Protein AF-A0A3C1NIN2-F1 (afdb_monomer)

Sequence (74 aa):
KEKQIIEDAIKKINASKKYKKPVVTEVQPIERFYPAEAYHQEYIFHHPDNGYVQNISIPEYLHFRKTFRGPFKP

Mean predicted aligned error: 3.96 Å

Secondary structure (DSSP, 8-state):
-HHHHHHHHHHHHHHTT-SSS-------------PPPGGGTTHHHH-TT-HHIIIIIHHHHHHHHHH--S----

Foldseek 3Di:
DVLVVVVVVQVVVQVVPPDVDGDPDDDDDDPDDDDDDPCPPPVCVVCVVDPCSVPPVVVVVVVCVVPDPDDDDD

Solvent-accessible surface area (backbone atoms only — not comparable to full-atom values): 4956 Å² total; per-residue (Å²): 114,66,68,59,55,52,53,52,49,52,51,52,50,50,72,64,53,81,49,98,62,74,83,81,80,84,87,74,83,90,86,81,86,81,83,73,59,76,79,66,56,66,40,63,78,78,37,57,86,36,68,60,34,58,71,46,53,50,55,52,51,53,51,45,67,73,69,60,85,67,96,75,84,131

pLDDT: mean 94.33, std 6.5, range [58.66, 98.12]

Structure (mmCIF, N/CA/C/O backbone):
data_AF-A0A3C1NIN2-F1
#
_entry.id   AF-A0A3C1NIN2-F1
#
loop_
_atom_site.group_PDB
_atom_site.id
_atom_site.type_symbol
_atom_site.label_atom_id
_atom_site.label_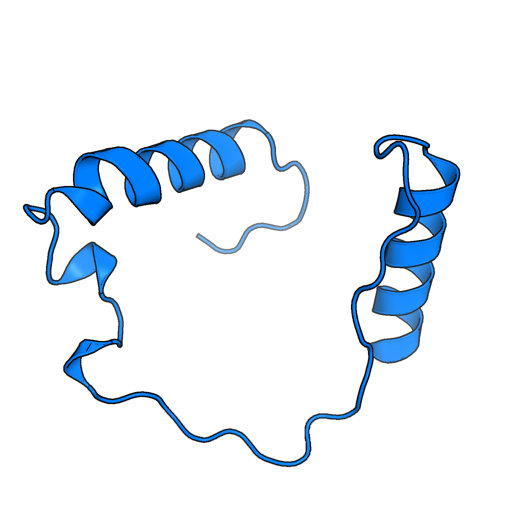alt_id
_atom_site.label_comp_id
_atom_site.label_asym_id
_atom_site.label_entity_id
_atom_site.label_seq_id
_atom_site.pdbx_PDB_ins_code
_atom_site.Cartn_x
_atom_site.Cartn_y
_atom_site.Cartn_z
_atom_site.occupancy
_atom_site.B_iso_or_equiv
_atom_site.auth_seq_id
_atom_site.auth_comp_id
_atom_site.auth_asym_id
_atom_site.auth_atom_id
_atom_site.pdbx_PDB_model_num
ATOM 1 N N . LYS A 1 1 ? -3.586 -13.571 15.729 1.00 91.12 1 LYS A N 1
ATOM 2 C CA . LYS A 1 1 ? -2.667 -12.450 16.059 1.00 91.12 1 LYS A CA 1
ATOM 3 C C . LYS A 1 1 ? -2.765 -11.324 15.028 1.00 91.12 1 LYS A C 1
ATOM 5 O O . LYS A 1 1 ? -3.069 -10.212 15.422 1.00 91.12 1 LYS A O 1
ATOM 10 N N . GLU A 1 2 ? -2.572 -11.601 13.737 1.00 96.00 2 GLU A N 1
ATOM 11 C CA . GLU A 1 2 ? -2.588 -10.580 12.669 1.00 96.00 2 GLU A CA 1
ATOM 12 C C . GLU A 1 2 ? -3.938 -9.874 12.514 1.00 96.00 2 GLU A C 1
ATOM 14 O O . GLU A 1 2 ? -3.977 -8.650 12.552 1.00 96.00 2 GLU A O 1
ATOM 19 N N . LYS A 1 3 ? -5.045 -10.630 12.455 1.00 96.44 3 LYS A N 1
ATOM 20 C CA . LYS A 1 3 ? -6.406 -10.070 12.366 1.00 96.44 3 LYS A CA 1
ATOM 21 C C . LYS A 1 3 ? -6.672 -8.980 13.413 1.00 96.44 3 LYS A C 1
ATOM 23 O O . LYS A 1 3 ? -7.063 -7.879 13.054 1.00 96.44 3 LYS A O 1
ATOM 28 N N . GLN A 1 4 ? -6.365 -9.257 14.682 1.00 97.50 4 GLN A N 1
ATOM 29 C CA . GLN A 1 4 ? -6.530 -8.295 15.778 1.00 97.50 4 GLN A CA 1
ATOM 30 C C . GLN A 1 4 ? -5.696 -7.020 15.563 1.00 97.50 4 GLN A C 1
ATOM 32 O O . GLN A 1 4 ? -6.204 -5.918 15.731 1.00 97.50 4 GLN A O 1
ATOM 37 N N . ILE A 1 5 ? -4.431 -7.160 15.145 1.00 96.62 5 ILE A N 1
ATOM 38 C CA . ILE A 1 5 ? -3.543 -6.018 14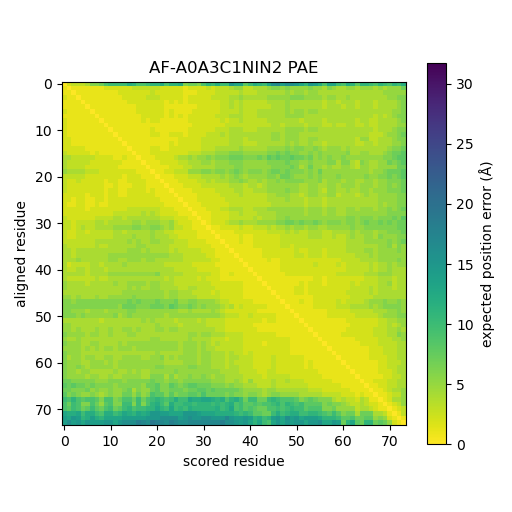.861 1.00 96.62 5 ILE A CA 1
ATOM 39 C C . ILE A 1 5 ? -4.127 -5.144 13.741 1.00 96.62 5 ILE A C 1
ATOM 41 O O . ILE A 1 5 ? -4.121 -3.917 13.849 1.00 96.62 5 ILE A O 1
ATOM 45 N N . ILE A 1 6 ? -4.645 -5.769 12.679 1.00 96.94 6 ILE A N 1
ATOM 46 C CA . ILE A 1 6 ? -5.254 -5.076 11.537 1.00 96.94 6 ILE A CA 1
ATOM 47 C C . ILE A 1 6 ? -6.531 -4.348 11.975 1.00 96.94 6 ILE A C 1
ATOM 49 O O . ILE A 1 6 ? -6.695 -3.161 11.696 1.00 96.94 6 ILE A O 1
ATOM 53 N N . GLU A 1 7 ? -7.416 -5.026 12.705 1.00 97.44 7 GLU A N 1
ATOM 54 C CA . GLU A 1 7 ? -8.669 -4.447 13.196 1.00 97.44 7 GLU A CA 1
ATOM 55 C C . GLU A 1 7 ? -8.428 -3.267 14.147 1.00 97.44 7 GLU A C 1
ATOM 57 O O . GLU A 1 7 ? -9.111 -2.244 14.053 1.00 97.44 7 GLU A O 1
ATOM 62 N N . ASP A 1 8 ? -7.427 -3.353 15.023 1.00 97.31 8 ASP A N 1
ATOM 63 C CA . ASP A 1 8 ? -7.070 -2.254 15.922 1.00 97.31 8 ASP A CA 1
ATOM 64 C C . ASP A 1 8 ? -6.462 -1.063 15.167 1.00 97.31 8 ASP A C 1
ATOM 66 O O . ASP A 1 8 ? -6.752 0.094 15.493 1.00 97.31 8 ASP A O 1
ATOM 70 N N . ALA A 1 9 ? -5.694 -1.311 14.101 1.00 95.62 9 ALA A N 1
ATOM 71 C CA . ALA A 1 9 ? -5.224 -0.254 13.209 1.00 95.62 9 ALA A CA 1
ATOM 72 C C . ALA A 1 9 ? -6.390 0.447 12.488 1.00 95.62 9 ALA A C 1
ATOM 74 O O . ALA A 1 9 ? -6.437 1.680 12.460 1.00 95.62 9 ALA A O 1
ATOM 75 N N . ILE A 1 10 ? -7.368 -0.311 11.975 1.00 97.62 10 ILE A N 1
ATOM 76 C CA . ILE A 1 10 ? -8.586 0.231 11.350 1.00 97.62 10 ILE A CA 1
ATOM 77 C C . ILE A 1 10 ? -9.361 1.100 12.349 1.00 97.62 10 ILE A C 1
ATOM 79 O O . ILE A 1 10 ? -9.717 2.239 12.032 1.00 97.62 10 ILE A O 1
ATOM 83 N N . LYS A 1 11 ? -9.572 0.611 13.580 1.00 97.69 11 LYS A N 1
ATOM 84 C CA . LYS A 1 11 ? -10.229 1.379 14.652 1.00 97.69 11 LYS A CA 1
ATOM 85 C C . LYS A 1 11 ? -9.489 2.684 14.938 1.00 97.69 11 LYS A C 1
ATOM 87 O O . LYS A 1 11 ? -10.121 3.738 14.981 1.00 97.69 11 LYS A O 1
ATOM 92 N N . LYS A 1 12 ? -8.158 2.640 15.073 1.00 96.44 12 LYS A N 1
ATOM 93 C CA . LYS A 1 12 ? -7.324 3.827 15.318 1.00 96.44 12 LYS A CA 1
ATOM 94 C C . LYS A 1 12 ? -7.438 4.855 14.187 1.00 96.44 12 LYS A C 1
ATOM 96 O O . LYS A 1 12 ? -7.572 6.048 14.460 1.00 96.44 12 LYS A O 1
ATOM 101 N N . ILE A 1 13 ? -7.429 4.416 12.927 1.00 96.00 13 ILE A N 1
ATOM 102 C CA . ILE A 1 13 ? -7.586 5.307 11.766 1.00 96.00 13 ILE A CA 1
ATOM 103 C C . ILE A 1 13 ? -8.986 5.934 11.753 1.00 96.00 13 ILE A C 1
ATOM 105 O O . ILE A 1 13 ? -9.102 7.153 11.619 1.00 96.00 13 ILE A O 1
ATOM 109 N N . ASN A 1 14 ? -10.042 5.148 11.959 1.00 97.75 14 ASN A N 1
ATOM 110 C CA . ASN A 1 14 ? -11.416 5.657 11.996 1.00 97.75 14 ASN A CA 1
ATOM 111 C C . ASN A 1 14 ? -11.645 6.647 13.150 1.00 97.75 14 ASN A C 1
ATOM 113 O O . ASN A 1 14 ? -12.295 7.679 12.961 1.00 97.75 14 ASN A O 1
ATOM 117 N N . ALA A 1 15 ? -11.071 6.372 14.325 1.00 97.69 15 ALA A N 1
ATOM 118 C CA . ALA A 1 15 ? -11.122 7.263 15.482 1.00 97.69 15 ALA A CA 1
ATOM 119 C C . ALA A 1 15 ? -10.386 8.589 15.231 1.00 97.69 15 ALA A C 1
ATOM 121 O O . ALA A 1 15 ? -10.841 9.632 15.690 1.00 97.69 15 ALA A O 1
ATOM 122 N N . SER A 1 16 ? -9.299 8.570 14.449 1.00 96.50 16 SER A N 1
ATOM 123 C CA . SER A 1 16 ? -8.521 9.775 14.125 1.00 96.50 16 SER A CA 1
ATOM 124 C C . SER A 1 16 ? -9.261 10.792 13.249 1.00 96.50 16 SER A C 1
ATOM 126 O O . SER A 1 16 ? -8.787 11.915 13.105 1.00 96.50 16 SER A O 1
ATOM 128 N N . LYS A 1 17 ? -10.375 10.399 12.608 1.00 95.44 17 LYS A N 1
ATOM 129 C CA . LYS A 1 17 ? -11.117 11.217 11.626 1.00 95.44 17 LYS A CA 1
ATOM 130 C C . LYS A 1 17 ? -10.253 11.782 10.488 1.00 95.44 17 LYS A C 1
ATOM 132 O O . LYS A 1 17 ? -10.674 12.708 9.801 1.00 95.44 17 LYS A O 1
ATOM 137 N N . LYS A 1 18 ? -9.080 11.184 10.229 1.00 93.44 18 LYS A N 1
ATOM 138 C CA . LYS A 1 18 ? -8.205 11.541 9.100 1.00 93.44 18 LYS A CA 1
ATOM 139 C C . LYS A 1 18 ? -8.949 11.487 7.761 1.00 93.44 18 LYS A C 1
ATOM 141 O O . LYS A 1 18 ? -8.687 12.297 6.878 1.00 93.44 18 LYS A O 1
ATOM 146 N N . TYR A 1 19 ? -9.881 10.546 7.622 1.00 95.19 19 TYR A N 1
ATOM 147 C CA . TYR A 1 19 ? -10.763 10.421 6.467 1.00 95.19 19 TYR A CA 1
ATOM 148 C C . TYR A 1 19 ? -12.196 10.803 6.847 1.00 95.19 19 TYR A C 1
ATOM 150 O O . TYR A 1 19 ? -12.672 10.472 7.934 1.00 95.19 19 TYR A O 1
ATOM 158 N N . LYS A 1 20 ? -12.904 11.467 5.922 1.00 96.75 20 LYS A N 1
ATOM 159 C CA . LYS A 1 20 ? -14.321 11.844 6.099 1.00 96.75 20 LYS A CA 1
ATOM 160 C C . LYS A 1 20 ? -15.240 10.625 6.229 1.00 96.75 20 LYS A C 1
ATOM 162 O O . LYS A 1 20 ? -16.275 10.704 6.882 1.00 96.75 20 LYS A O 1
ATOM 167 N N . LYS A 1 21 ? -14.876 9.521 5.574 1.00 97.75 21 LYS A N 1
ATOM 168 C CA . LYS A 1 21 ? -15.612 8.253 5.563 1.00 97.75 21 LYS A CA 1
ATOM 169 C C . LYS A 1 21 ? -14.805 7.177 6.299 1.00 97.75 21 LYS A C 1
ATOM 171 O O . LYS A 1 21 ? -13.577 7.276 6.318 1.00 97.75 21 LYS A O 1
ATOM 176 N N . PRO A 1 22 ? -15.471 6.176 6.900 1.00 97.31 22 PRO A N 1
ATOM 177 C CA . PRO A 1 22 ? -14.779 5.071 7.551 1.00 97.31 22 PRO A CA 1
ATOM 178 C C . PRO A 1 22 ? -13.967 4.244 6.546 1.00 97.31 22 PRO A C 1
ATOM 180 O O . PRO A 1 22 ? -14.305 4.163 5.366 1.00 97.31 22 PRO A O 1
ATOM 183 N N . VAL A 1 23 ? -12.905 3.614 7.041 1.00 97.38 23 VAL A N 1
ATOM 184 C CA . VAL A 1 23 ? -12.115 2.607 6.327 1.00 97.38 23 VAL A CA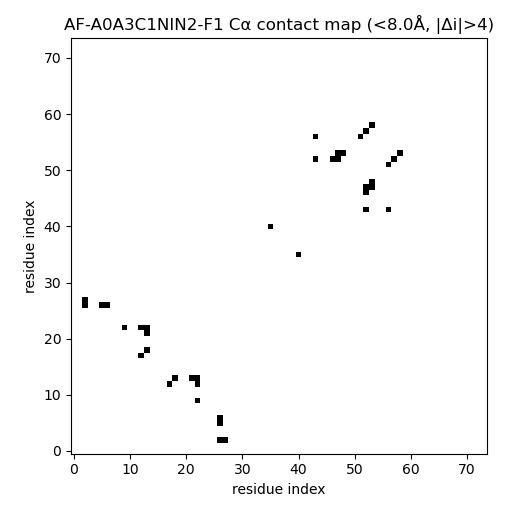 1
ATOM 185 C C . VAL A 1 23 ? -12.990 1.385 6.037 1.00 97.38 23 VAL A C 1
ATOM 187 O O . VAL A 1 23 ? -13.622 0.854 6.947 1.00 97.38 23 VAL A O 1
ATOM 190 N N . VAL A 1 24 ? -12.994 0.947 4.775 1.00 97.31 24 VAL A N 1
ATOM 191 C CA . VAL A 1 24 ? -13.775 -0.198 4.261 1.00 97.31 24 VAL A CA 1
ATOM 192 C C . VAL A 1 24 ? -12.898 -1.399 3.885 1.00 97.31 24 VAL A C 1
ATOM 194 O O . VAL A 1 24 ? -13.341 -2.292 3.174 1.00 97.31 24 VAL A O 1
ATOM 197 N N . THR A 1 25 ? -11.635 -1.401 4.317 1.00 97.00 25 THR A N 1
ATOM 198 C CA . THR A 1 25 ? -10.676 -2.473 4.029 1.00 97.00 25 THR A CA 1
ATOM 199 C C . THR A 1 25 ? -11.188 -3.815 4.545 1.00 97.00 25 THR A C 1
ATOM 201 O O . THR A 1 25 ? -11.538 -3.941 5.718 1.00 97.00 25 THR A O 1
ATOM 204 N N . GLU A 1 26 ? -11.198 -4.814 3.669 1.00 97.25 26 GLU A N 1
ATOM 205 C CA . GLU A 1 26 ? -11.582 -6.178 4.007 1.00 97.25 26 GLU A CA 1
ATOM 206 C C . GLU A 1 26 ? -10.475 -6.889 4.809 1.00 97.25 26 GLU A C 1
ATOM 208 O O . GLU A 1 26 ? -9.286 -6.717 4.535 1.00 97.25 26 GLU A O 1
ATOM 213 N N . VAL A 1 27 ? -10.861 -7.694 5.807 1.00 97.56 27 VAL A N 1
ATOM 214 C CA . VAL A 1 27 ? -9.937 -8.476 6.644 1.00 97.56 27 VAL A CA 1
ATOM 215 C C . VAL A 1 27 ? -10.352 -9.946 6.620 1.00 97.56 27 VAL A C 1
ATOM 217 O O . VAL A 1 27 ? -11.229 -10.362 7.378 1.00 97.56 27 VAL A O 1
ATOM 220 N N . GLN A 1 28 ? -9.697 -10.731 5.766 1.00 96.88 28 GLN A N 1
ATOM 221 C CA . GLN A 1 28 ? -9.934 -12.170 5.603 1.00 96.88 28 GLN A CA 1
ATOM 222 C C . GLN A 1 28 ? -8.648 -12.977 5.804 1.00 96.88 28 GLN A C 1
ATOM 224 O O . GLN A 1 28 ? -7.549 -12.437 5.636 1.00 96.88 28 GLN A O 1
ATOM 229 N N . PRO A 1 29 ? -8.758 -14.267 6.165 1.00 96.75 29 PRO A N 1
ATOM 230 C CA . PRO A 1 29 ? -7.627 -15.180 6.079 1.00 96.75 29 PRO A CA 1
ATOM 231 C C . PRO A 1 29 ? -7.166 -15.339 4.623 1.00 96.75 29 PRO A C 1
ATOM 233 O O . PRO A 1 29 ? -7.971 -15.326 3.695 1.00 96.75 29 PRO A O 1
ATOM 236 N N . ILE A 1 30 ? -5.860 -15.522 4.425 1.00 96.06 30 ILE A N 1
ATOM 237 C CA . ILE A 1 30 ? -5.320 -15.889 3.116 1.00 96.06 30 ILE A CA 1
ATOM 238 C C . ILE A 1 30 ? -5.705 -17.337 2.797 1.00 96.06 30 ILE A C 1
ATOM 240 O O . ILE A 1 30 ? -5.318 -18.260 3.509 1.00 96.06 30 ILE A O 1
ATOM 244 N N . GLU A 1 31 ? -6.479 -17.541 1.733 1.00 96.81 31 GLU A N 1
ATOM 245 C CA . GLU A 1 31 ? -6.860 -18.888 1.287 1.00 96.81 31 GLU A CA 1
ATOM 246 C C . GLU A 1 31 ? -5.912 -19.409 0.208 1.00 96.81 31 GLU A C 1
ATOM 248 O O . GLU A 1 31 ? -5.428 -20.540 0.263 1.00 96.81 31 GLU A O 1
ATOM 253 N N . ARG A 1 32 ? -5.627 -18.568 -0.790 1.00 97.50 32 ARG A N 1
ATOM 254 C CA . ARG A 1 32 ? -4.737 -18.890 -1.901 1.00 97.50 32 ARG A CA 1
ATOM 255 C C . ARG A 1 32 ? -4.141 -17.617 -2.485 1.00 97.50 32 ARG A C 1
ATOM 257 O O . ARG A 1 32 ? -4.823 -16.602 -2.587 1.00 97.50 32 ARG A O 1
ATOM 264 N N . PHE A 1 33 ? -2.885 -17.695 -2.908 1.00 97.25 33 PHE A N 1
ATOM 265 C CA . PHE A 1 33 ? -2.198 -16.622 -3.616 1.00 97.25 33 PHE A CA 1
ATOM 266 C C . PHE A 1 33 ? -1.682 -17.146 -4.953 1.00 97.25 33 PHE A C 1
ATOM 268 O O . PHE A 1 33 ? -0.971 -18.150 -4.988 1.00 97.25 33 PHE A O 1
ATOM 275 N N . TYR A 1 34 ? -2.048 -16.475 -6.041 1.00 97.38 34 TYR A N 1
ATOM 276 C CA . TYR A 1 34 ? -1.535 -16.764 -7.376 1.00 97.38 34 TYR A CA 1
ATOM 277 C C . TYR A 1 34 ? -0.545 -15.662 -7.751 1.00 97.38 34 TYR A C 1
ATOM 279 O O . TYR A 1 34 ? -0.956 -14.503 -7.833 1.00 97.38 34 TYR A O 1
ATOM 287 N N . PRO A 1 35 ? 0.744 -15.983 -7.946 1.00 97.06 35 PRO A N 1
ATOM 288 C CA . PRO A 1 35 ? 1.712 -14.997 -8.401 1.00 97.06 35 PRO A CA 1
ATOM 289 C C . PRO A 1 35 ? 1.283 -14.397 -9.742 1.00 97.06 35 PRO A C 1
ATOM 291 O O . PRO A 1 35 ? 0.868 -15.129 -10.641 1.00 97.06 35 PRO A O 1
ATOM 294 N N . ALA A 1 36 ? 1.410 -13.077 -9.873 1.00 97.25 36 ALA A N 1
ATOM 295 C CA . ALA A 1 36 ? 1.295 -12.412 -11.166 1.00 97.25 36 ALA A CA 1
ATOM 296 C C . ALA A 1 36 ? 2.428 -12.856 -12.108 1.00 97.25 36 ALA A C 1
ATOM 298 O O . ALA A 1 36 ? 3.463 -13.364 -11.657 1.00 97.25 36 ALA A O 1
ATOM 299 N N . GLU A 1 37 ? 2.250 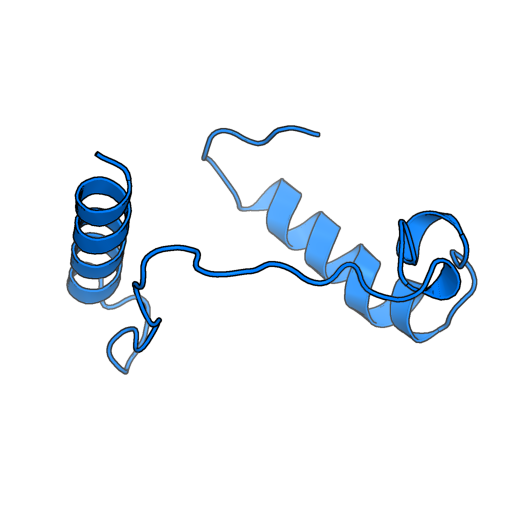-12.636 -13.409 1.00 98.00 37 GLU A N 1
ATOM 300 C CA . GLU A 1 37 ? 3.234 -12.957 -14.440 1.00 98.00 37 GLU A CA 1
ATOM 301 C C . GLU A 1 37 ? 4.611 -12.356 -14.127 1.00 98.00 37 GLU A C 1
ATOM 303 O O . GLU A 1 37 ? 4.723 -11.303 -13.498 1.00 98.00 37 GLU A O 1
ATOM 308 N N . ALA A 1 38 ? 5.679 -12.997 -14.616 1.00 97.44 38 ALA A N 1
ATOM 309 C CA . ALA A 1 38 ? 7.058 -12.567 -14.367 1.00 97.44 38 ALA A CA 1
ATOM 310 C C . ALA A 1 38 ? 7.312 -11.096 -14.748 1.00 97.44 38 ALA A C 1
ATOM 312 O O . ALA A 1 38 ? 8.066 -10.411 -14.071 1.00 97.44 38 ALA A O 1
ATOM 313 N N . TYR A 1 39 ? 6.628 -10.603 -15.784 1.00 96.69 39 TYR A N 1
ATOM 314 C CA . TYR A 1 39 ? 6.667 -9.200 -16.205 1.00 96.69 39 TYR A CA 1
ATOM 315 C C . TYR A 1 39 ? 6.226 -8.210 -15.112 1.00 96.69 39 TYR A C 1
ATOM 317 O O . TYR A 1 39 ? 6.718 -7.087 -15.059 1.00 96.69 39 TYR A O 1
ATOM 325 N N . HIS A 1 40 ? 5.297 -8.603 -14.239 1.00 96.44 40 HIS A N 1
ATOM 326 C CA . HIS A 1 40 ? 4.777 -7.732 -13.185 1.00 96.44 40 HIS A CA 1
ATOM 327 C C . HIS A 1 40 ? 5.653 -7.710 -11.929 1.00 96.44 40 HIS A C 1
ATOM 329 O O . HIS A 1 40 ? 5.484 -6.830 -11.083 1.00 96.44 40 HIS A O 1
ATOM 335 N N . GLN A 1 41 ? 6.581 -8.656 -11.798 1.00 97.38 41 GLN A N 1
ATOM 336 C CA . GLN A 1 41 ? 7.481 -8.727 -10.653 1.00 97.38 41 GLN A CA 1
ATOM 337 C C . GLN A 1 41 ? 8.549 -7.638 -10.768 1.00 97.38 41 GLN A C 1
ATOM 339 O O . GLN A 1 41 ? 9.105 -7.427 -11.841 1.00 97.38 41 GLN A O 1
ATOM 344 N N . GLU A 1 42 ? 8.817 -6.926 -9.671 1.00 95.06 42 GLU A N 1
ATOM 345 C CA . GLU A 1 42 ? 9.819 -5.847 -9.619 1.00 95.06 42 GLU A CA 1
ATOM 346 C C . GLU A 1 42 ? 9.666 -4.797 -10.744 1.00 95.06 42 GLU A C 1
ATOM 348 O O . GLU A 1 42 ? 10.640 -4.242 -11.255 1.00 95.06 42 GLU A O 1
ATOM 353 N N . TYR A 1 43 ? 8.419 -4.499 -11.131 1.00 95.44 43 TYR A N 1
ATOM 354 C CA . TYR A 1 43 ? 8.100 -3.679 -12.306 1.00 95.44 43 TYR A CA 1
ATOM 355 C C . TYR A 1 43 ? 8.818 -2.322 -12.335 1.00 95.44 43 TYR A C 1
ATOM 357 O O . TYR A 1 43 ? 9.372 -1.920 -13.355 1.00 95.44 43 TYR A O 1
ATOM 365 N N . ILE A 1 44 ? 8.838 -1.618 -11.198 1.00 94.75 44 ILE A N 1
ATOM 366 C CA . ILE A 1 44 ? 9.493 -0.307 -11.061 1.00 94.75 44 ILE A CA 1
ATOM 367 C C . ILE A 1 44 ? 10.999 -0.414 -11.339 1.00 94.75 44 ILE A C 1
ATOM 369 O O . ILE A 1 44 ? 11.572 0.478 -11.959 1.00 94.75 44 ILE A O 1
ATOM 373 N N . PHE A 1 45 ? 11.633 -1.501 -10.894 1.00 94.38 45 PHE A N 1
ATOM 374 C CA . PHE A 1 45 ? 13.062 -1.736 -11.074 1.00 94.38 45 PHE A CA 1
ATOM 375 C C . PHE A 1 45 ? 13.405 -2.096 -12.524 1.00 94.38 45 PHE A C 1
ATOM 377 O O . PHE A 1 45 ? 14.407 -1.619 -13.053 1.00 94.38 45 PHE A O 1
ATOM 384 N N . HIS A 1 46 ? 12.568 -2.901 -13.184 1.00 96.81 46 HIS A N 1
ATOM 385 C CA . HIS A 1 46 ? 12.803 -3.344 -14.562 1.00 96.81 46 HIS A CA 1
ATOM 386 C C . HIS A 1 46 ? 12.349 -2.346 -15.636 1.00 96.81 46 HIS A C 1
ATOM 388 O O . HIS A 1 46 ? 12.814 -2.423 -16.773 1.00 96.81 46 HIS A O 1
ATOM 394 N N . HIS A 1 47 ? 11.482 -1.392 -15.292 1.00 96.56 47 HIS A N 1
ATOM 395 C CA . HIS A 1 47 ? 10.954 -0.393 -16.223 1.00 96.56 47 HIS A CA 1
ATOM 396 C C . HIS A 1 47 ? 11.128 1.043 -15.708 1.00 96.56 47 HIS A C 1
ATOM 398 O O . HIS A 1 47 ? 10.144 1.786 -15.639 1.00 96.56 47 HIS A O 1
ATOM 404 N N . PRO A 1 48 ? 12.361 1.472 -15.372 1.00 95.62 48 PRO A N 1
ATOM 405 C CA . PRO A 1 48 ? 12.586 2.796 -14.809 1.00 95.62 48 PRO A CA 1
ATOM 406 C C . PRO A 1 48 ? 12.152 3.899 -15.776 1.00 95.62 48 PRO A C 1
ATOM 408 O O . PRO A 1 48 ? 11.577 4.880 -15.331 1.00 95.62 48 PRO A O 1
ATOM 411 N N . ASP A 1 49 ? 12.319 3.727 -17.088 1.00 96.88 49 ASP A N 1
ATOM 412 C CA . ASP A 1 49 ? 11.986 4.760 -18.083 1.00 96.88 49 AS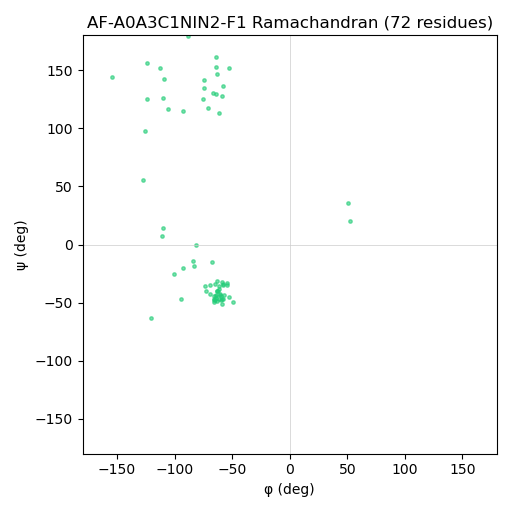P A CA 1
ATOM 413 C C . ASP A 1 49 ? 10.494 4.809 -18.453 1.00 96.88 49 ASP A C 1
ATOM 415 O O . ASP A 1 49 ? 10.068 5.621 -19.278 1.00 96.88 49 ASP A O 1
ATOM 419 N N . ASN A 1 50 ? 9.664 3.943 -17.862 1.00 97.94 50 ASN A N 1
ATOM 420 C CA . ASN A 1 50 ? 8.233 3.960 -18.120 1.00 97.94 50 ASN A CA 1
ATOM 421 C C . ASN A 1 50 ? 7.609 5.259 -17.579 1.00 97.94 50 ASN A C 1
ATOM 423 O O . ASN A 1 50 ? 7.784 5.619 -16.414 1.00 97.94 50 ASN A O 1
ATOM 427 N N . GLY A 1 51 ? 6.822 5.943 -18.415 1.00 98.12 51 GLY A N 1
ATOM 428 C CA . GLY A 1 51 ? 6.193 7.214 -18.049 1.00 98.12 51 GLY A CA 1
ATOM 429 C C . GLY A 1 51 ? 5.297 7.128 -16.808 1.00 98.12 51 GLY A C 1
ATOM 430 O O . GLY A 1 51 ? 5.259 8.070 -16.022 1.00 98.12 51 GLY A O 1
ATOM 431 N N . TYR A 1 52 ? 4.618 6.005 -16.576 1.00 96.81 52 TYR A N 1
ATOM 432 C CA . TYR A 1 52 ? 3.847 5.784 -15.352 1.00 96.81 52 TYR A CA 1
ATOM 433 C C . TYR A 1 52 ? 4.760 5.629 -14.128 1.00 96.81 52 TYR A C 1
ATOM 435 O O . TYR A 1 52 ? 4.502 6.227 -13.085 1.00 96.81 52 TYR A O 1
ATOM 443 N N . VAL A 1 53 ? 5.862 4.885 -14.257 1.00 97.38 53 VAL A N 1
ATOM 444 C CA . VAL A 1 53 ? 6.833 4.698 -13.166 1.00 97.38 53 VAL A CA 1
ATOM 445 C C . VAL A 1 53 ? 7.446 6.034 -12.748 1.00 97.38 53 VAL A C 1
ATOM 447 O O . VAL A 1 53 ? 7.460 6.359 -11.559 1.00 97.38 53 VAL A O 1
ATOM 450 N N . GLN A 1 54 ? 7.880 6.836 -13.721 1.00 97.81 54 GLN A N 1
ATOM 451 C CA . GLN A 1 54 ? 8.497 8.142 -13.484 1.00 97.81 54 GLN A CA 1
ATOM 452 C C . GLN A 1 54 ? 7.528 9.153 -12.868 1.00 97.81 54 GLN A C 1
ATOM 454 O O . GLN A 1 54 ? 7.886 9.858 -11.927 1.00 97.81 54 GLN A O 1
ATOM 459 N N . ASN A 1 55 ? 6.299 9.225 -13.382 1.00 97.94 55 ASN A N 1
ATOM 460 C CA . ASN A 1 55 ? 5.375 10.294 -13.005 1.00 97.94 55 ASN A CA 1
ATOM 461 C C . ASN A 1 55 ? 4.445 9.929 -11.840 1.00 97.94 55 ASN A C 1
ATOM 463 O O . ASN A 1 55 ? 3.919 10.835 -11.200 1.00 97.94 55 ASN A O 1
ATOM 467 N N . ILE A 1 56 ? 4.245 8.637 -11.552 1.00 96.50 56 ILE A N 1
ATOM 468 C CA . ILE A 1 56 ? 3.313 8.160 -10.518 1.00 96.50 56 ILE A CA 1
ATOM 469 C C . ILE A 1 56 ? 4.049 7.349 -9.450 1.00 96.50 56 ILE A C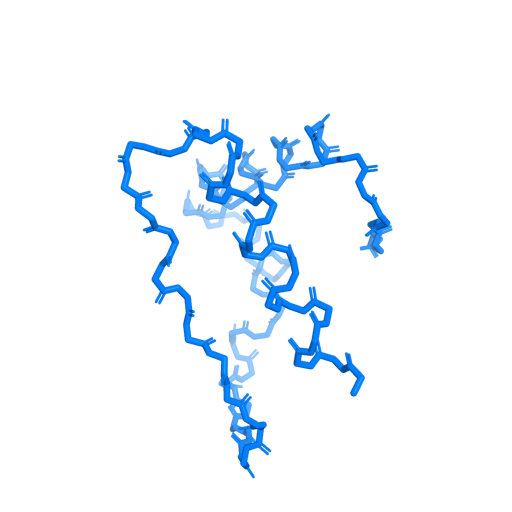 1
ATOM 471 O O . ILE A 1 56 ? 4.117 7.771 -8.295 1.00 96.50 56 ILE A O 1
ATOM 475 N N . SER A 1 57 ? 4.652 6.214 -9.819 1.00 95.62 57 SER A N 1
ATOM 476 C CA . SER A 1 57 ? 5.179 5.257 -8.835 1.00 95.62 57 SER A CA 1
ATOM 477 C C . SER A 1 57 ? 6.334 5.814 -7.996 1.00 95.62 57 SER A C 1
ATOM 479 O O . SER A 1 57 ? 6.319 5.692 -6.770 1.00 95.62 57 SER A O 1
ATOM 481 N N . ILE A 1 58 ? 7.331 6.445 -8.628 1.00 94.62 58 ILE A N 1
ATOM 482 C CA . ILE A 1 58 ? 8.487 7.018 -7.919 1.00 94.62 58 ILE A CA 1
ATOM 483 C C . ILE A 1 58 ? 8.062 8.184 -7.003 1.00 94.62 58 ILE A C 1
ATOM 485 O O . ILE A 1 58 ? 8.430 8.163 -5.822 1.00 94.62 58 ILE A O 1
ATOM 489 N N . PRO A 1 59 ? 7.282 9.184 -7.467 1.00 96.50 59 PRO A N 1
ATOM 490 C CA . PRO A 1 59 ? 6.806 10.265 -6.606 1.00 96.50 59 PRO A C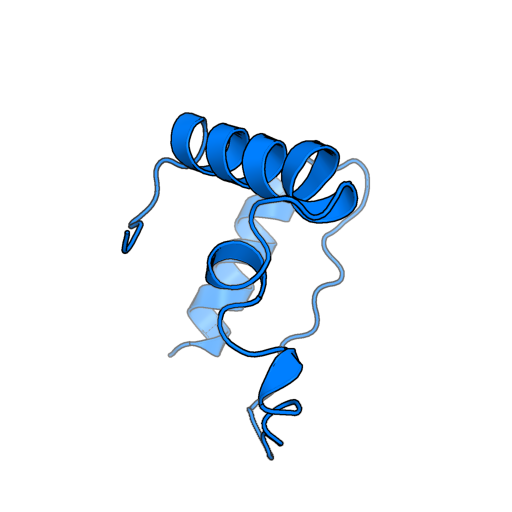A 1
ATOM 491 C C . PRO A 1 59 ? 6.009 9.782 -5.390 1.00 96.50 59 PRO A C 1
ATOM 493 O O . PRO A 1 59 ? 6.253 10.255 -4.275 1.00 96.50 59 PRO A O 1
ATOM 496 N N . GLU A 1 60 ? 5.100 8.817 -5.568 1.00 94.44 60 GLU A N 1
ATOM 497 C CA . GLU A 1 60 ? 4.324 8.247 -4.462 1.00 94.44 60 GLU A CA 1
ATOM 498 C C . GLU A 1 60 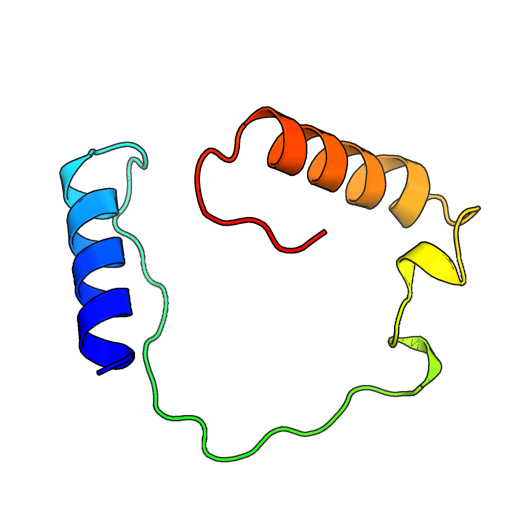? 5.214 7.511 -3.455 1.00 94.44 60 GLU A C 1
ATOM 500 O O . GLU A 1 60 ? 5.086 7.730 -2.246 1.00 94.44 60 GLU A O 1
ATOM 505 N N . TYR A 1 61 ? 6.173 6.712 -3.934 1.00 91.56 61 TYR A N 1
ATOM 506 C CA . TYR A 1 61 ? 7.149 6.041 -3.076 1.00 91.56 61 TYR A CA 1
ATOM 507 C C . TYR A 1 61 ? 7.971 7.040 -2.249 1.00 91.56 61 TYR A C 1
ATOM 509 O O . TYR A 1 61 ? 8.107 6.891 -1.031 1.00 91.56 61 TYR A O 1
ATOM 517 N N . LEU A 1 62 ? 8.486 8.101 -2.879 1.00 93.50 62 LEU A N 1
ATOM 518 C CA . LEU A 1 62 ? 9.251 9.141 -2.186 1.00 93.50 62 LEU A CA 1
ATOM 519 C C . LEU A 1 62 ? 8.399 9.883 -1.147 1.00 93.50 62 LEU A C 1
ATOM 521 O O . LEU A 1 62 ? 8.881 10.165 -0.044 1.00 93.50 62 LEU A O 1
ATOM 525 N N . HIS A 1 63 ? 7.132 10.168 -1.462 1.00 93.81 63 HIS A N 1
ATOM 526 C CA . HIS A 1 63 ? 6.193 10.773 -0.520 1.00 93.81 63 HIS A CA 1
ATOM 527 C C . HIS A 1 63 ? 5.920 9.857 0.679 1.00 93.81 63 HIS A C 1
ATOM 529 O O . HIS A 1 63 ? 5.980 10.307 1.830 1.00 93.81 63 HIS A O 1
ATOM 535 N N . PHE A 1 64 ? 5.674 8.56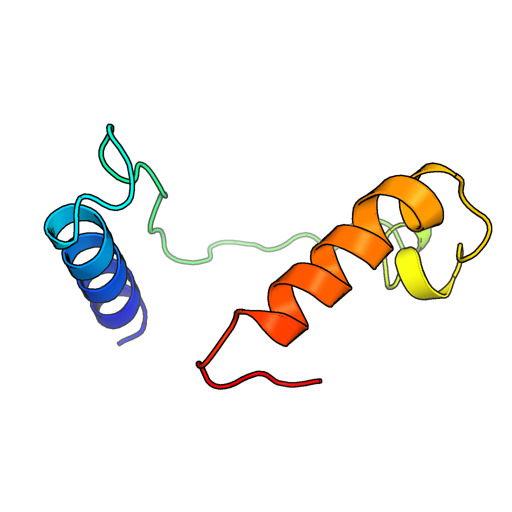9 0.433 1.00 91.75 64 PHE A N 1
ATOM 536 C CA . PHE A 1 64 ? 5.493 7.571 1.481 1.00 91.75 64 PHE A CA 1
ATOM 537 C C . PHE A 1 64 ? 6.731 7.490 2.376 1.00 91.75 64 PHE A C 1
ATOM 539 O O . PHE A 1 64 ? 6.621 7.665 3.588 1.00 91.75 64 PHE A O 1
ATOM 546 N N . ARG A 1 65 ? 7.925 7.348 1.789 1.00 90.38 65 ARG A N 1
ATOM 547 C CA . ARG A 1 65 ? 9.192 7.269 2.529 1.00 90.38 65 ARG A CA 1
ATOM 548 C C . ARG A 1 65 ? 9.439 8.496 3.412 1.00 90.38 65 ARG A C 1
ATOM 550 O O . ARG A 1 65 ? 9.994 8.372 4.498 1.00 90.38 65 ARG A O 1
ATOM 557 N N . LYS A 1 66 ? 9.015 9.686 2.973 1.00 92.06 66 LYS A N 1
ATOM 558 C CA . LYS A 1 66 ? 9.132 10.933 3.750 1.00 92.06 66 LYS A CA 1
ATOM 559 C C . LYS A 1 66 ? 8.133 11.016 4.911 1.00 92.06 66 LYS A C 1
ATOM 561 O O . LYS A 1 66 ? 8.441 11.616 5.942 1.00 92.06 66 LYS A O 1
ATOM 566 N N . THR A 1 67 ? 6.922 10.493 4.732 1.00 90.12 67 THR A N 1
ATOM 567 C CA . THR A 1 67 ? 5.797 10.714 5.659 1.00 90.12 67 THR A CA 1
ATOM 568 C C . THR A 1 67 ? 5.549 9.548 6.610 1.00 90.12 67 THR A C 1
ATOM 570 O O . THR A 1 67 ? 5.026 9.757 7.708 1.00 90.12 67 THR A O 1
ATOM 573 N N . PHE A 1 68 ? 5.938 8.334 6.232 1.00 87.62 68 PHE A N 1
ATOM 574 C CA . PHE A 1 68 ? 5.734 7.138 7.030 1.00 87.62 68 PHE A CA 1
ATOM 575 C C . PHE A 1 68 ? 6.726 7.080 8.198 1.00 87.62 68 PHE A C 1
ATOM 577 O O . PHE A 1 68 ? 7.937 7.174 8.027 1.00 87.62 68 PHE A O 1
ATOM 584 N N . ARG A 1 69 ? 6.191 6.945 9.416 1.00 85.62 69 ARG A N 1
ATOM 585 C CA . ARG A 1 69 ? 6.962 6.899 10.674 1.00 85.62 69 ARG A CA 1
ATOM 586 C C . ARG A 1 69 ? 6.943 5.519 11.341 1.00 85.62 69 ARG A C 1
ATOM 588 O O . ARG A 1 69 ? 7.366 5.391 12.484 1.00 85.62 69 ARG A O 1
ATOM 595 N N . GLY A 1 70 ? 6.389 4.515 10.663 1.00 83.94 70 GLY A N 1
ATOM 596 C CA . GLY A 1 70 ? 6.347 3.138 11.146 1.00 83.94 70 GLY A CA 1
ATOM 597 C C . GLY A 1 70 ? 7.590 2.335 10.750 1.00 83.94 70 GLY A C 1
ATOM 598 O O . GLY A 1 70 ? 8.467 2.855 10.059 1.00 83.94 70 GLY A O 1
ATOM 599 N N . PRO A 1 71 ? 7.663 1.058 11.158 1.00 81.69 71 PRO A N 1
ATOM 600 C CA . PRO A 1 71 ? 8.710 0.154 10.700 1.00 81.69 71 PRO A CA 1
ATOM 601 C C . PRO A 1 71 ? 8.613 -0.012 9.180 1.00 81.69 71 PRO A C 1
ATOM 603 O O . PRO A 1 71 ? 7.634 -0.547 8.664 1.00 81.69 71 PRO A O 1
ATOM 606 N N . PHE A 1 72 ? 9.625 0.479 8.473 1.00 77.25 72 PHE A N 1
ATOM 607 C CA . PHE A 1 72 ? 9.770 0.361 7.028 1.00 77.25 72 PHE A CA 1
ATOM 608 C C . PHE A 1 72 ? 10.929 -0.592 6.741 1.00 77.25 72 PHE A C 1
ATOM 610 O O . PHE A 1 72 ? 12.022 -0.402 7.275 1.00 77.25 72 PHE A O 1
ATOM 617 N N . LYS A 1 73 ? 10.682 -1.630 5.937 1.00 67.56 73 LYS A N 1
ATOM 618 C CA . LYS A 1 73 ? 11.756 -2.438 5.358 1.00 67.56 73 LYS A CA 1
ATOM 619 C C . LYS A 1 73 ? 12.082 -1.826 3.991 1.00 67.56 73 LYS A C 1
ATOM 621 O O . LYS A 1 73 ? 11.160 -1.775 3.178 1.00 67.56 73 LYS A O 1
ATOM 626 N N . PRO A 1 74 ? 13.297 -1.282 3.804 1.00 58.66 74 PRO A N 1
ATOM 627 C CA . PRO A 1 74 ? 13.718 -0.700 2.536 1.00 58.66 74 PRO A CA 1
ATOM 628 C C . PRO A 1 74 ? 13.847 -1.746 1.434 1.00 58.66 74 PRO A C 1
ATOM 630 O O . PRO A 1 74 ? 14.079 -2.932 1.771 1.00 58.66 74 PRO A O 1
#

Radius of gyration: 16.39 Å; Cα contacts (8 Å, |Δi|>4): 20; chains: 1; bounding box: 29×31×34 Å